Protein AF-A0A382H6S2-F1 (afdb_monomer_lite)

Radius of gyration: 13.51 Å; chains: 1; bounding box: 28×27×31 Å

Sequence (54 aa):
MQTLKDLNDLRLYLITDRSLFKDQKYFLTAVEAALIGGVKALQLREKDLPDSEL

InterPro domains:
  IPR013785 Aldolase-type TIM barrel [G3DSA:3.20.20.70] (3-54)
  IPR022998 Thiamine phosphate synthase/TenI [PF02581] (12-53)
  IPR036206 Thiamin phosphate synthase superfamily [SSF51391] (5-51)

Structure (mmCIF, N/CA/C/O backbone):
data_AF-A0A382H6S2-F1
#
_entry.id   AF-A0A382H6S2-F1
#
loop_
_atom_site.group_PDB
_atom_site.id
_atom_site.type_symbol
_atom_site.label_atom_id
_atom_site.label_alt_id
_atom_site.label_comp_id
_atom_site.label_asym_id
_atom_site.label_entity_id
_atom_site.label_seq_id
_atom_site.pdbx_PDB_ins_code
_atom_site.Cartn_x
_atom_site.Cartn_y
_atom_site.Cartn_z
_atom_site.occupancy
_atom_site.B_iso_or_equiv
_atom_site.auth_seq_id
_atom_site.auth_comp_id
_atom_site.auth_asym_id
_atom_site.auth_atom_id
_atom_si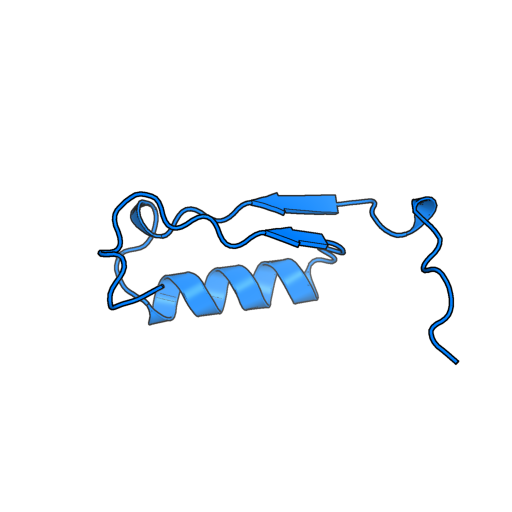te.pdbx_PDB_model_num
ATOM 1 N N . MET 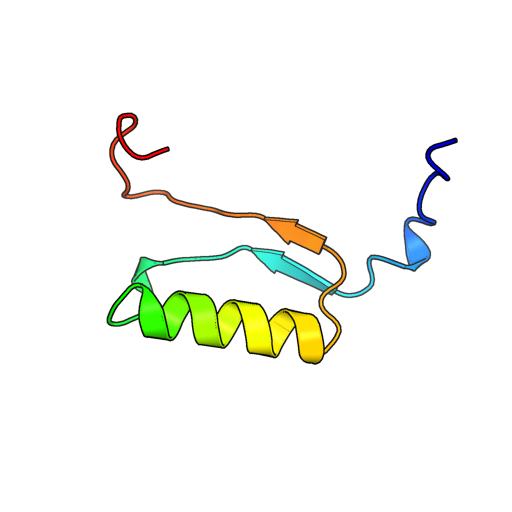A 1 1 ? 12.355 20.291 -11.525 1.00 40.72 1 MET A N 1
ATOM 2 C CA . MET A 1 1 ? 11.637 20.162 -12.809 1.00 40.72 1 MET A CA 1
ATOM 3 C C . MET A 1 1 ? 10.879 18.850 -12.750 1.00 40.72 1 MET A C 1
ATOM 5 O O . MET A 1 1 ? 11.512 17.804 -12.732 1.00 40.72 1 MET A O 1
ATOM 9 N N . GLN A 1 2 ? 9.564 18.902 -12.545 1.00 54.47 2 GLN A N 1
ATOM 10 C CA . GLN A 1 2 ? 8.738 17.702 -12.445 1.00 54.47 2 GLN A CA 1
ATOM 11 C C . GLN A 1 2 ? 8.619 17.135 -13.858 1.00 54.47 2 GLN A C 1
ATOM 13 O O . GLN A 1 2 ? 7.967 17.729 -14.713 1.00 54.47 2 GLN A O 1
ATOM 18 N N . THR A 1 3 ? 9.352 16.066 -14.149 1.00 55.56 3 THR A N 1
ATOM 19 C CA . THR A 1 3 ? 9.204 15.352 -15.413 1.00 55.56 3 THR A CA 1
ATOM 20 C C . THR A 1 3 ? 7.792 14.784 -15.448 1.00 55.56 3 THR A C 1
ATOM 22 O O . THR A 1 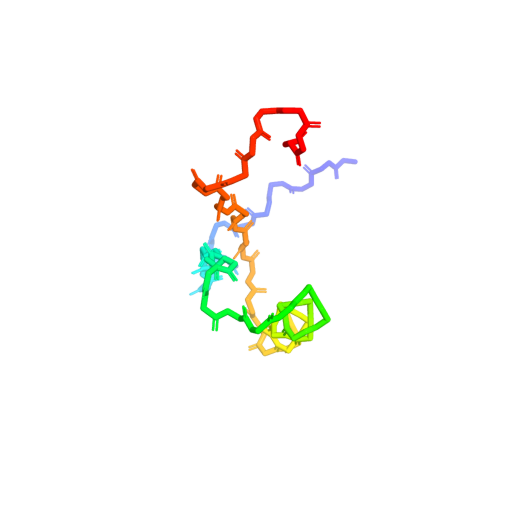3 ? 7.379 14.090 -14.518 1.00 55.56 3 THR A O 1
ATOM 25 N N . LEU A 1 4 ? 7.032 15.122 -16.494 1.00 63.44 4 LEU A N 1
ATOM 26 C CA . LEU A 1 4 ? 5.812 14.403 -16.850 1.00 63.44 4 LEU A CA 1
ATOM 27 C C . LEU A 1 4 ? 6.196 12.925 -16.919 1.00 63.44 4 LEU A C 1
ATOM 29 O O . LEU A 1 4 ? 6.935 12.519 -17.813 1.00 63.44 4 LEU A O 1
ATOM 33 N N . LYS A 1 5 ? 5.789 12.157 -15.906 1.00 66.50 5 LYS A N 1
ATOM 34 C CA . LYS A 1 5 ? 5.969 10.709 -15.896 1.00 66.50 5 LYS A CA 1
ATOM 35 C C . LYS A 1 5 ? 5.251 10.196 -17.134 1.00 66.50 5 LYS A C 1
ATOM 37 O O . LYS A 1 5 ? 4.079 10.529 -17.319 1.00 66.50 5 LYS A O 1
ATOM 42 N N . ASP A 1 6 ? 5.957 9.453 -17.979 1.00 74.19 6 ASP A N 1
ATOM 43 C CA . ASP A 1 6 ? 5.323 8.827 -19.129 1.00 74.19 6 ASP A CA 1
ATOM 44 C C . ASP A 1 6 ? 4.164 7.975 -18.598 1.00 74.19 6 ASP A C 1
ATOM 46 O O . ASP A 1 6 ? 4.346 7.144 -17.706 1.00 74.19 6 ASP A O 1
ATOM 50 N N . LEU A 1 7 ? 2.951 8.218 -19.092 1.00 71.75 7 LEU A N 1
ATOM 51 C CA . LEU A 1 7 ? 1.775 7.452 -18.686 1.00 71.75 7 LEU A CA 1
ATOM 52 C C . LEU A 1 7 ? 1.956 5.962 -19.013 1.00 71.75 7 LEU A C 1
ATOM 54 O O . LEU A 1 7 ? 1.365 5.121 -18.339 1.00 71.75 7 LEU A O 1
ATOM 58 N N . ASN A 1 8 ? 2.838 5.628 -19.962 1.00 75.69 8 ASN A N 1
ATOM 59 C CA . ASN A 1 8 ? 3.246 4.253 -20.246 1.00 75.69 8 ASN A CA 1
ATOM 60 C C . ASN A 1 8 ? 3.934 3.563 -19.055 1.00 75.69 8 ASN A C 1
ATOM 62 O O . ASN A 1 8 ? 3.926 2.333 -18.974 1.00 75.69 8 ASN A O 1
ATOM 66 N N . ASP A 1 9 ? 4.492 4.317 -18.102 1.00 79.69 9 ASP A N 1
ATOM 67 C CA . ASP A 1 9 ? 5.043 3.754 -16.870 1.00 79.69 9 ASP A CA 1
ATOM 68 C C . ASP A 1 9 ? 3.951 3.361 -15.868 1.00 79.69 9 ASP A C 1
ATOM 70 O O . ASP A 1 9 ? 4.225 2.576 -14.963 1.00 79.69 9 ASP A O 1
ATOM 74 N N . LEU A 1 10 ? 2.704 3.821 -16.021 1.00 81.88 10 LEU A N 1
ATOM 75 C CA . LEU A 1 10 ? 1.579 3.487 -15.135 1.00 81.88 10 LEU A CA 1
ATOM 76 C C . LEU A 1 10 ? 0.939 2.135 -15.488 1.00 81.88 10 LEU A C 1
ATOM 78 O O . LEU A 1 10 ? -0.276 2.010 -15.613 1.00 81.88 10 LEU A O 1
ATOM 82 N N . ARG A 1 11 ? 1.764 1.095 -15.635 1.00 86.31 11 ARG A N 1
ATOM 83 C CA . ARG A 1 11 ? 1.324 -0.237 -16.090 1.00 86.31 11 ARG A CA 1
ATOM 84 C C . ARG A 1 11 ? 0.412 -0.967 -15.106 1.00 86.31 11 ARG A C 1
ATOM 86 O O . ARG A 1 11 ? -0.327 -1.856 -15.514 1.00 86.31 11 ARG A O 1
ATOM 93 N N . LEU A 1 12 ? 0.486 -0.617 -13.823 1.00 91.88 12 LEU A N 1
ATOM 94 C CA . LEU A 1 12 ? -0.330 -1.218 -12.776 1.00 91.88 12 LEU A CA 1
ATOM 95 C C . LEU A 1 12 ? -0.828 -0.144 -11.810 1.00 91.88 12 LEU A C 1
ATOM 97 O O . LEU A 1 12 ? -0.032 0.528 -11.141 1.00 91.88 12 LEU A O 1
ATOM 101 N N . TYR A 1 13 ? -2.153 -0.018 -11.753 1.00 94.06 13 TYR A N 1
ATOM 102 C CA . TYR A 1 13 ? -2.874 0.908 -10.892 1.00 94.06 13 TYR A CA 1
ATOM 103 C C . TYR A 1 13 ? -3.608 0.149 -9.785 1.00 94.06 13 TYR A C 1
ATOM 105 O O . TYR A 1 13 ? -4.437 -0.712 -10.071 1.00 94.06 13 TYR A O 1
ATOM 113 N N . LEU A 1 14 ? -3.296 0.466 -8.528 1.00 96.44 14 LEU A N 1
ATOM 114 C CA . LEU A 1 14 ? -3.914 -0.133 -7.349 1.00 96.44 14 LEU A CA 1
ATOM 115 C C . LEU A 1 14 ? -4.903 0.846 -6.710 1.00 96.44 14 LEU A C 1
ATOM 117 O O . LEU A 1 14 ? -4.545 1.978 -6.403 1.00 96.44 14 LEU A O 1
ATOM 121 N N . ILE A 1 15 ? -6.125 0.389 -6.450 1.00 96.38 15 ILE A N 1
ATOM 122 C CA . ILE A 1 15 ? -7.120 1.101 -5.641 1.00 96.38 15 ILE A CA 1
ATOM 123 C C . ILE A 1 15 ? -7.277 0.323 -4.338 1.00 96.38 15 ILE A C 1
ATOM 125 O O . ILE A 1 15 ? -7.501 -0.887 -4.372 1.00 96.38 15 ILE A O 1
ATOM 129 N N . THR A 1 16 ? -7.126 0.991 -3.199 1.00 95.88 16 THR A N 1
ATOM 130 C CA . THR A 1 16 ? -7.180 0.317 -1.900 1.00 95.88 16 THR A CA 1
ATOM 131 C C . THR A 1 16 ? -8.608 0.077 -1.416 1.00 95.88 16 THR A C 1
ATOM 133 O O . THR A 1 16 ? -9.541 0.784 -1.786 1.00 95.88 16 THR A O 1
ATOM 136 N N . ASP A 1 17 ? -8.773 -0.909 -0.540 1.00 94.19 17 ASP A N 1
ATOM 137 C CA . ASP A 1 17 ? -9.963 -1.049 0.294 1.00 94.19 17 ASP A CA 1
ATOM 138 C C . ASP A 1 17 ? -9.525 -1.562 1.669 1.00 94.19 17 ASP A C 1
ATOM 140 O O . ASP A 1 17 ? -9.057 -2.696 1.803 1.00 94.19 17 ASP A O 1
ATOM 144 N N . ARG A 1 18 ? -9.610 -0.697 2.685 1.00 91.25 18 ARG A N 1
ATOM 145 C CA . ARG A 1 18 ? -9.140 -1.008 4.039 1.00 91.25 18 ARG A CA 1
ATOM 146 C C . ARG A 1 18 ? -10.005 -2.071 4.722 1.00 91.25 18 ARG A C 1
ATOM 148 O O . ARG A 1 18 ? -9.487 -2.797 5.566 1.00 91.25 18 ARG A O 1
ATOM 155 N N . SER A 1 19 ? -11.271 -2.223 4.319 1.00 91.75 19 SER A N 1
ATOM 156 C CA . SER A 1 19 ? -12.196 -3.213 4.894 1.00 91.75 19 SER A CA 1
ATOM 157 C C . SER A 1 19 ? -11.774 -4.664 4.628 1.00 91.75 19 SER A C 1
ATOM 159 O O . SER A 1 19 ? -12.180 -5.573 5.348 1.00 91.75 19 SER A O 1
ATOM 161 N N . LEU A 1 20 ? -10.912 -4.885 3.628 1.00 93.81 20 LEU A N 1
ATOM 162 C CA . LEU A 1 20 ? -10.362 -6.203 3.297 1.00 93.8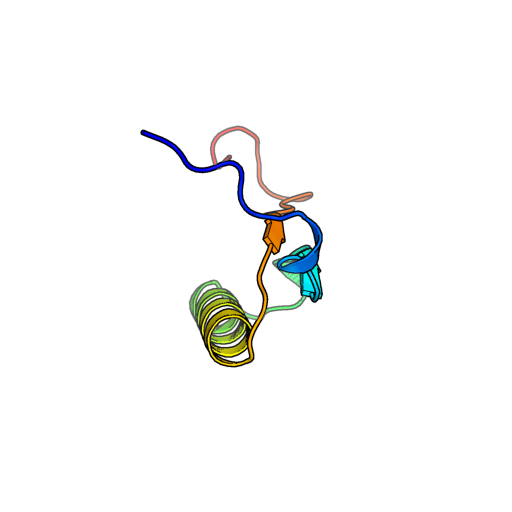1 20 LEU A CA 1
ATOM 163 C C . LEU A 1 20 ? -9.284 -6.676 4.282 1.00 93.81 20 LEU A C 1
ATOM 165 O O . LEU A 1 20 ? -8.843 -7.824 4.207 1.00 93.81 20 LEU A O 1
ATOM 169 N N . PHE A 1 21 ? -8.833 -5.809 5.189 1.00 94.00 21 PHE A N 1
ATOM 170 C CA . PHE A 1 21 ? -7.733 -6.088 6.102 1.00 94.00 21 PHE A CA 1
ATOM 171 C C . PHE A 1 21 ? -8.205 -6.095 7.548 1.00 94.00 21 PHE A C 1
ATOM 173 O O . PHE A 1 21 ? -9.059 -5.317 7.961 1.00 94.00 21 PHE A O 1
ATOM 180 N N . LYS A 1 22 ? -7.597 -6.979 8.342 1.00 92.69 22 LYS A N 1
ATOM 181 C CA . LYS A 1 22 ? -7.919 -7.133 9.764 1.00 92.69 22 LYS A CA 1
ATOM 182 C C . LYS A 1 22 ? -7.614 -5.870 10.573 1.00 92.69 22 LYS A C 1
ATOM 184 O O . LYS A 1 22 ? -8.341 -5.549 11.506 1.00 92.69 22 LYS A O 1
ATOM 189 N N . ASP A 1 23 ? -6.507 -5.212 10.252 1.00 93.56 23 ASP A N 1
ATOM 190 C CA . ASP A 1 23 ? -6.048 -3.996 10.911 1.00 93.56 23 ASP A CA 1
ATOM 191 C C . ASP A 1 23 ? -5.135 -3.178 9.979 1.00 93.56 23 ASP A C 1
ATOM 193 O O . ASP A 1 23 ? -4.759 -3.611 8.882 1.00 93.56 23 ASP A O 1
ATOM 197 N N . GLN A 1 24 ? -4.763 -1.983 10.443 1.00 91.75 24 GLN A N 1
ATOM 198 C CA . GLN A 1 24 ? -3.902 -1.053 9.714 1.00 91.75 24 GLN A CA 1
ATOM 199 C C . GLN A 1 24 ? -2.530 -1.652 9.375 1.00 91.75 24 GLN A C 1
ATOM 201 O O . GLN A 1 24 ? -1.973 -1.334 8.327 1.00 91.75 24 GLN A O 1
ATOM 206 N N . LYS A 1 25 ? -1.973 -2.528 10.219 1.00 96.31 25 LYS A N 1
ATOM 207 C CA . LYS A 1 25 ? -0.659 -3.126 9.966 1.00 96.31 25 LYS A CA 1
ATOM 208 C C . LYS A 1 25 ? -0.721 -4.045 8.750 1.00 96.31 25 LYS A C 1
ATOM 210 O O . LYS A 1 25 ? 0.116 -3.910 7.864 1.00 96.31 25 LYS A O 1
ATOM 215 N N . TYR A 1 26 ? -1.725 -4.921 8.669 1.00 97.38 26 TYR A N 1
ATOM 216 C CA . TYR A 1 26 ? -1.907 -5.787 7.495 1.00 97.38 26 TYR A CA 1
ATOM 217 C C . TYR A 1 26 ? -2.161 -4.984 6.218 1.00 97.38 26 TYR A C 1
ATOM 219 O O . TYR A 1 26 ? -1.602 -5.317 5.173 1.00 97.38 26 TYR A O 1
ATOM 227 N N . PHE A 1 27 ? -2.953 -3.912 6.308 1.00 95.94 27 PHE A N 1
ATOM 228 C CA . PHE A 1 27 ? -3.187 -3.007 5.184 1.00 95.94 27 PHE A CA 1
ATOM 229 C C . PHE A 1 27 ? -1.879 -2.392 4.665 1.00 95.94 27 PHE A C 1
ATOM 231 O O . PHE A 1 27 ? -1.570 -2.495 3.477 1.00 95.94 27 PHE A O 1
ATOM 238 N N . LEU A 1 28 ? -1.073 -1.810 5.558 1.00 96.31 28 LEU A N 1
ATOM 239 C CA . LEU A 1 28 ? 0.195 -1.181 5.186 1.00 96.31 28 LEU A CA 1
ATOM 240 C C . LEU A 1 28 ? 1.203 -2.193 4.631 1.00 96.31 28 LEU A C 1
ATOM 242 O O . LEU A 1 28 ? 1.856 -1.903 3.633 1.00 96.31 28 LEU A O 1
ATOM 246 N N . THR A 1 29 ? 1.286 -3.396 5.210 1.00 98.06 29 THR A N 1
ATOM 247 C CA . THR A 1 29 ? 2.139 -4.472 4.680 1.00 98.06 29 THR A CA 1
ATOM 248 C C . THR A 1 29 ? 1.724 -4.884 3.265 1.00 98.06 29 THR A C 1
ATOM 250 O O . THR A 1 29 ? 2.583 -5.118 2.417 1.00 98.06 29 THR A O 1
ATOM 253 N N . ALA A 1 30 ? 0.424 -4.944 2.967 1.00 97.56 30 ALA A N 1
ATOM 254 C CA . ALA A 1 30 ? -0.049 -5.259 1.621 1.00 97.56 30 ALA A CA 1
ATOM 255 C C . ALA A 1 30 ? 0.261 -4.140 0.615 1.00 97.56 30 ALA A C 1
ATOM 257 O O . ALA A 1 30 ? 0.670 -4.424 -0.511 1.00 97.56 30 ALA A O 1
ATOM 258 N N . VAL A 1 31 ? 0.116 -2.876 1.025 1.00 97.12 31 VAL A N 1
ATOM 259 C CA . VAL A 1 31 ? 0.496 -1.718 0.201 1.00 97.12 31 VAL A CA 1
ATOM 260 C C . VAL A 1 31 ? 1.995 -1.736 -0.100 1.00 97.12 31 VAL A C 1
ATOM 262 O O . VAL A 1 31 ? 2.387 -1.585 -1.255 1.00 97.12 31 VAL A O 1
ATOM 265 N N . GLU A 1 32 ? 2.836 -1.979 0.906 1.00 98.19 32 GLU A N 1
ATOM 266 C CA . GLU A 1 32 ? 4.286 -2.101 0.737 1.00 98.19 32 GLU A CA 1
ATOM 267 C C . GLU A 1 32 ? 4.646 -3.220 -0.250 1.00 98.19 32 GLU A C 1
ATOM 269 O O . GLU A 1 32 ? 5.377 -2.988 -1.216 1.00 98.19 32 GLU A O 1
ATOM 274 N N . ALA A 1 33 ? 4.072 -4.412 -0.065 1.00 98.12 33 ALA A N 1
ATOM 275 C CA . ALA A 1 33 ? 4.290 -5.540 -0.964 1.00 98.12 33 ALA A CA 1
ATOM 276 C C . ALA A 1 33 ? 3.867 -5.219 -2.407 1.00 98.12 33 ALA A C 1
ATOM 278 O O . ALA A 1 33 ? 4.561 -5.594 -3.352 1.00 98.12 33 ALA A O 1
ATOM 279 N N . ALA A 1 34 ? 2.768 -4.484 -2.596 1.00 97.00 34 ALA A N 1
ATOM 280 C CA . ALA A 1 34 ? 2.297 -4.078 -3.914 1.00 97.00 34 ALA A CA 1
ATOM 281 C C . ALA A 1 34 ? 3.244 -3.069 -4.593 1.00 97.00 34 ALA A C 1
ATOM 283 O O . ALA A 1 34 ? 3.511 -3.175 -5.793 1.00 97.00 34 ALA A O 1
ATOM 284 N N . LEU A 1 35 ? 3.802 -2.122 -3.831 1.00 96.06 35 LEU A N 1
ATOM 285 C CA . LEU A 1 35 ? 4.804 -1.174 -4.331 1.00 96.06 35 LEU A CA 1
ATOM 286 C C . LEU A 1 35 ? 6.093 -1.892 -4.758 1.00 96.06 35 LEU A C 1
ATOM 288 O O . LEU A 1 3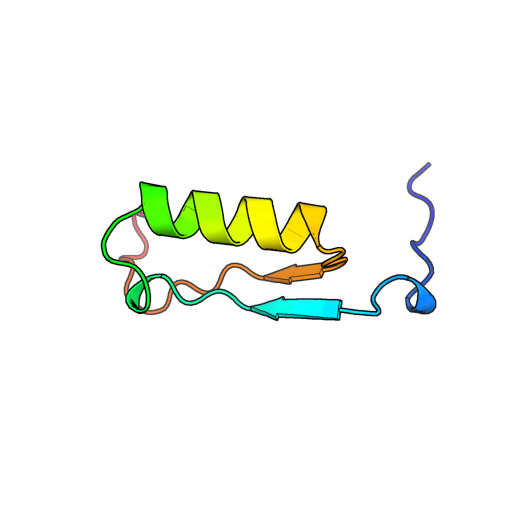5 ? 6.591 -1.645 -5.859 1.00 96.06 35 LEU A O 1
ATOM 292 N N . ILE A 1 36 ? 6.591 -2.824 -3.936 1.00 97.50 36 ILE A N 1
ATOM 293 C CA . ILE A 1 36 ? 7.746 -3.678 -4.267 1.00 97.50 36 ILE A CA 1
ATOM 294 C C . ILE A 1 36 ? 7.442 -4.540 -5.502 1.00 97.50 36 ILE A C 1
ATOM 296 O O . ILE A 1 36 ? 8.282 -4.673 -6.390 1.00 97.50 36 ILE A O 1
ATOM 300 N N . GLY A 1 37 ? 6.218 -5.065 -5.596 1.00 95.69 37 GLY A N 1
ATOM 301 C CA . GLY A 1 37 ? 5.722 -5.862 -6.720 1.00 95.69 37 GLY A CA 1
ATOM 302 C C . GLY A 1 37 ? 5.512 -5.081 -8.021 1.00 95.69 37 GLY A C 1
ATOM 303 O O . GLY A 1 37 ? 5.196 -5.679 -9.047 1.00 95.69 37 GLY A O 1
ATOM 304 N N . GLY A 1 38 ? 5.716 -3.761 -8.014 1.00 94.31 38 GLY A N 1
ATOM 305 C CA . GLY A 1 38 ? 5.739 -2.951 -9.225 1.00 94.31 38 GLY A CA 1
ATOM 306 C C . GLY A 1 38 ? 4.461 -2.175 -9.520 1.00 94.31 38 GLY A C 1
ATOM 307 O O . GLY A 1 38 ? 4.324 -1.704 -10.647 1.00 94.31 38 GLY A O 1
ATOM 308 N N . VAL A 1 39 ? 3.566 -1.972 -8.547 1.00 95.44 39 VAL A N 1
ATOM 309 C CA . VAL A 1 39 ? 2.510 -0.949 -8.653 1.00 95.44 39 VAL A CA 1
ATOM 310 C C . VAL A 1 39 ? 3.141 0.418 -8.944 1.00 95.44 39 VAL A C 1
ATOM 312 O O . VAL A 1 39 ? 4.131 0.807 -8.321 1.00 95.44 39 VAL A O 1
ATOM 315 N N . LYS A 1 40 ? 2.586 1.152 -9.917 1.00 93.06 40 LYS A N 1
ATOM 316 C CA . LYS A 1 40 ? 3.127 2.447 -10.381 1.00 93.06 40 LYS A CA 1
ATOM 317 C C . LYS A 1 40 ? 2.194 3.626 -10.143 1.00 93.06 40 LYS A C 1
ATOM 319 O O . LYS A 1 40 ? 2.667 4.763 -10.121 1.00 93.06 40 LYS A O 1
ATOM 324 N N . ALA A 1 41 ? 0.918 3.348 -9.899 1.00 93.19 41 ALA A N 1
ATOM 325 C CA . ALA A 1 41 ? -0.047 4.297 -9.371 1.00 93.19 41 ALA A CA 1
ATOM 326 C C . ALA A 1 41 ? -0.858 3.634 -8.254 1.00 93.19 41 ALA A C 1
ATOM 328 O O . ALA A 1 41 ? -1.207 2.458 -8.349 1.00 93.19 41 ALA A O 1
ATOM 329 N N . LEU A 1 42 ? -1.167 4.394 -7.208 1.00 94.62 42 LEU A N 1
ATOM 330 C CA . LEU A 1 42 ? -1.936 3.932 -6.060 1.00 94.62 42 LEU A CA 1
ATOM 331 C C . LEU A 1 42 ? -2.942 5.011 -5.665 1.00 94.62 42 LEU A C 1
ATOM 333 O O . LEU A 1 42 ? -2.560 6.161 -5.469 1.00 94.62 42 LEU A O 1
ATOM 337 N N . GLN A 1 43 ? -4.210 4.636 -5.550 1.00 95.12 43 GLN A N 1
ATOM 338 C CA . GLN A 1 43 ? -5.271 5.477 -5.016 1.00 95.12 43 GLN A CA 1
ATOM 339 C C . GLN A 1 43 ? -5.725 4.922 -3.675 1.00 95.12 43 GLN A C 1
ATOM 341 O O . GLN A 1 43 ? -6.170 3.776 -3.581 1.00 95.12 43 GLN A O 1
ATOM 346 N N . LEU A 1 44 ? -5.661 5.779 -2.659 1.00 93.00 44 LEU A N 1
ATOM 347 C CA . LEU A 1 44 ? -6.316 5.529 -1.388 1.00 93.00 44 LEU A CA 1
ATOM 348 C C . LEU A 1 44 ? -7.819 5.725 -1.570 1.00 93.00 44 LEU A C 1
ATOM 350 O O . LEU A 1 44 ? -8.274 6.789 -1.994 1.00 93.00 44 LEU A O 1
ATOM 354 N N . ARG A 1 45 ? -8.588 4.677 -1.294 1.00 92.31 45 ARG A N 1
ATOM 355 C CA . ARG A 1 45 ? -10.046 4.726 -1.270 1.00 92.31 45 ARG A CA 1
ATOM 356 C C . ARG A 1 45 ? -10.523 4.258 0.096 1.00 92.31 45 ARG A C 1
ATOM 358 O O . ARG A 1 45 ? -10.434 3.082 0.434 1.00 92.31 45 ARG A O 1
ATOM 365 N N . GLU A 1 46 ? -11.059 5.212 0.839 1.00 87.62 46 GLU A N 1
ATOM 366 C CA . GLU A 1 46 ? -11.492 5.060 2.220 1.00 87.62 46 GLU A CA 1
ATOM 367 C C . GLU A 1 46 ? -12.974 5.433 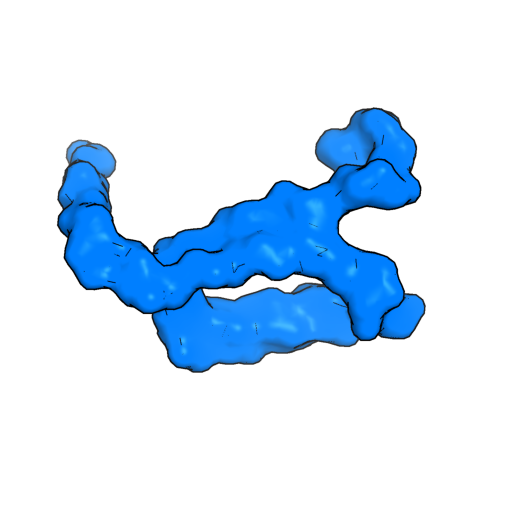2.299 1.00 87.62 46 GLU A C 1
ATOM 369 O O . GLU A 1 46 ? -13.333 6.587 2.498 1.00 87.62 46 GLU A O 1
ATOM 374 N N . LYS A 1 47 ? -13.852 4.461 2.022 1.00 84.62 47 LYS A N 1
ATOM 375 C CA . LYS A 1 47 ? -15.303 4.702 1.929 1.00 84.62 47 LYS A CA 1
ATOM 376 C C . LYS A 1 47 ? -15.971 4.830 3.301 1.00 84.62 47 LYS A C 1
ATOM 378 O O . LYS A 1 47 ? -16.991 5.500 3.416 1.00 84.62 47 LYS A O 1
ATOM 383 N N . ASP A 1 48 ? -15.402 4.164 4.298 1.00 82.31 48 ASP A N 1
ATOM 384 C CA . ASP A 1 48 ? -16.031 3.971 5.605 1.00 82.31 48 ASP A CA 1
ATOM 385 C C . ASP A 1 48 ? -15.307 4.736 6.725 1.00 82.31 48 ASP A C 1
ATOM 387 O O . ASP A 1 48 ? -15.667 4.600 7.894 1.00 82.31 48 ASP A O 1
ATOM 391 N N . LEU A 1 49 ? -14.289 5.538 6.382 1.00 83.00 49 LEU A N 1
ATOM 392 C CA . LEU A 1 49 ? -13.658 6.445 7.337 1.00 83.00 49 LEU A CA 1
ATOM 393 C C . LEU A 1 49 ? -14.497 7.715 7.489 1.00 83.00 49 LEU A C 1
ATOM 395 O O . LEU A 1 49 ? -14.973 8.254 6.488 1.00 83.00 49 LEU A O 1
ATOM 399 N N . PRO A 1 50 ? -14.682 8.203 8.725 1.00 84.50 50 PRO A N 1
ATOM 400 C CA . PRO A 1 50 ? -15.312 9.494 8.940 1.00 84.50 50 PRO A CA 1
ATOM 401 C C . PRO A 1 50 ? -14.430 10.605 8.362 1.00 84.50 50 PRO A C 1
ATOM 403 O O . PRO A 1 50 ? -13.206 10.511 8.403 1.00 84.50 50 PRO A O 1
ATOM 406 N N . ASP A 1 51 ? -15.047 11.694 7.901 1.00 83.00 51 ASP A N 1
ATOM 407 C CA . ASP A 1 51 ? -14.336 12.833 7.297 1.00 83.00 51 ASP A CA 1
ATOM 408 C C . ASP A 1 51 ? -13.245 13.425 8.203 1.00 83.00 51 ASP A C 1
ATOM 410 O O . ASP A 1 51 ? -12.268 13.989 7.723 1.00 83.00 51 ASP A O 1
ATOM 414 N N . SER A 1 52 ? -13.388 13.284 9.523 1.00 84.88 52 SER A N 1
ATOM 415 C CA . SER A 1 52 ? -12.385 13.703 10.508 1.00 84.88 52 SER A CA 1
ATOM 416 C C . SER A 1 52 ? -11.080 12.901 10.462 1.00 84.88 52 SER A C 1
ATOM 418 O O . SER A 1 52 ? -10.102 13.306 11.084 1.00 84.88 52 SER A O 1
ATOM 420 N N . GLU A 1 53 ? -11.085 11.751 9.792 1.00 72.56 53 GLU A N 1
ATOM 421 C CA . GLU A 1 53 ? -9.958 10.825 9.652 1.00 72.56 53 GLU A CA 1
ATOM 422 C C . GLU A 1 53 ? -9.463 10.709 8.194 1.00 72.56 53 GLU A C 1
ATOM 424 O O . GLU A 1 53 ? -8.607 9.864 7.912 1.00 72.56 53 GLU A O 1
ATOM 429 N N . LEU A 1 54 ? -9.998 11.537 7.282 1.00 65.56 54 LEU A N 1
ATOM 430 C CA . LEU A 1 54 ? -9.540 11.665 5.892 1.00 65.56 54 LEU A CA 1
ATOM 431 C C . LEU A 1 54 ? -8.317 12.584 5.754 1.00 65.56 54 LEU A C 1
ATOM 433 O O . LEU A 1 54 ? -8.224 13.598 6.483 1.00 65.56 54 LEU A O 1
#

Secondary structure (DSSP, 8-state):
------GGG---EEE--GGGSSSHHHHHHHHHHHHHTT--EEE---SSS-GGG-

pLDDT: mean 87.19, std 12.78, range [40.72, 98.19]

Foldseek 3Di:
DDPPDPVVLQPAEEEDDCVVDPDPVRRVVVVVVVVVVRHPHYHYDYPPDDPVVD

Organism: NCBI:txid408172